Protein AF-S6GNF6-F1 (afdb_monomer_lite)

Radius of gyration: 16.16 Å; chains: 1; bounding box: 29×49×46 Å

Secondary structure (DSSP, 8-state):
-HHHHHHHHHTSHHHHHHHHHHHHSS--BTTBSEEEE-----EEEETTEEEE----EEEES-HHHHTSTTT---EEEE--TT--EETTEE--HHHHHHHHHHHHHHHHHT-------------

Sequence (123 aa):
MVNERLHRINSKPTGKKLLEAIDTKGRAQYGYKVCILRPDMNVTTINNAIFIGGGNLARRGDEGNACIPGVGTVTMVRYNQNTISTPDGSQPNFIGLAHELVHAIHNLAGMLLQPLTWKNTAR

Structure (mmCIF, N/CA/C/O backbone):
data_AF-S6GNF6-F1
#
_entry.id   AF-S6GNF6-F1
#
loop_
_atom_site.group_PDB
_atom_site.id
_atom_site.type_symbol
_atom_site.label_atom_id
_atom_site.label_alt_id
_atom_site.label_comp_id
_atom_site.label_asym_id
_atom_site.label_entity_id
_atom_site.label_seq_id
_atom_site.pdbx_PDB_ins_code
_atom_site.Cartn_x
_atom_site.Cartn_y
_atom_site.Cartn_z
_atom_site.occupancy
_atom_site.B_iso_or_equiv
_atom_site.auth_seq_id
_atom_site.auth_comp_id
_atom_site.auth_asym_id
_atom_site.auth_atom_id
_atom_site.pdbx_PDB_model_num
ATOM 1 N N . MET A 1 1 ? -4.787 -5.706 15.527 1.00 79.12 1 MET A N 1
ATOM 2 C CA . MET A 1 1 ? -3.624 -6.158 14.719 1.00 79.12 1 MET A CA 1
ATOM 3 C C . MET A 1 1 ? -3.840 -5.852 13.232 1.00 79.12 1 MET A C 1
ATOM 5 O O . MET A 1 1 ? -4.984 -5.652 12.843 1.00 79.12 1 MET A O 1
ATOM 9 N N . VAL A 1 2 ? -2.794 -5.814 12.387 1.00 86.25 2 VAL A N 1
ATOM 10 C CA . VAL A 1 2 ? -2.912 -5.492 10.937 1.00 86.25 2 VAL A CA 1
ATOM 11 C C . VAL A 1 2 ? -3.891 -6.425 10.215 1.00 86.25 2 VAL A C 1
ATOM 13 O O . VAL A 1 2 ? -4.761 -5.949 9.489 1.00 86.25 2 VAL A O 1
ATOM 16 N N . ASN A 1 3 ? -3.824 -7.731 10.484 1.00 89.06 3 ASN A N 1
ATOM 17 C CA . ASN A 1 3 ? -4.701 -8.727 9.858 1.00 89.06 3 ASN A CA 1
ATOM 18 C C . ASN A 1 3 ? -6.189 -8.477 10.142 1.00 89.06 3 ASN A C 1
ATOM 20 O O . ASN A 1 3 ? -7.016 -8.609 9.247 1.00 89.06 3 ASN A O 1
ATOM 24 N N . GLU A 1 4 ? -6.541 -8.029 11.349 1.00 90.38 4 GLU A N 1
ATOM 25 C CA . GLU A 1 4 ? -7.924 -7.655 11.683 1.00 90.38 4 GLU A CA 1
ATOM 26 C C . GLU A 1 4 ? -8.392 -6.436 10.876 1.00 90.38 4 GLU A C 1
ATOM 28 O O . GLU A 1 4 ? -9.557 -6.346 10.489 1.00 90.38 4 GLU A O 1
ATOM 33 N N . ARG A 1 5 ? -7.487 -5.488 10.596 1.00 89.50 5 ARG A N 1
ATOM 34 C CA . ARG A 1 5 ? -7.797 -4.301 9.787 1.00 89.50 5 ARG A CA 1
ATOM 35 C C . ARG A 1 5 ? -7.968 -4.668 8.320 1.00 89.50 5 ARG A C 1
ATOM 37 O O . ARG A 1 5 ? -8.938 -4.222 7.716 1.00 89.50 5 ARG A O 1
ATOM 44 N N . LEU A 1 6 ? -7.111 -5.535 7.783 1.00 92.06 6 LEU A N 1
AT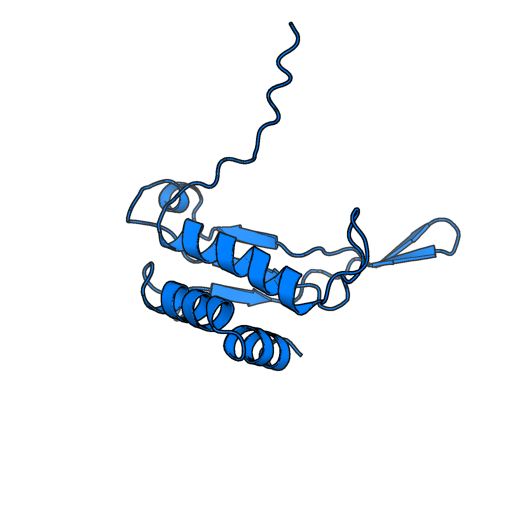OM 45 C CA . LEU A 1 6 ? -7.278 -6.098 6.440 1.00 92.06 6 LEU A CA 1
ATOM 46 C C . LEU A 1 6 ? -8.586 -6.885 6.325 1.00 92.06 6 LEU A C 1
ATOM 48 O O . LEU A 1 6 ? -9.326 -6.698 5.363 1.00 92.06 6 LEU A O 1
ATOM 52 N N . HIS A 1 7 ? -8.933 -7.685 7.336 1.00 93.56 7 HIS A N 1
ATOM 53 C CA . HIS A 1 7 ? -10.214 -8.386 7.379 1.00 93.56 7 HIS A CA 1
ATOM 54 C C . HIS A 1 7 ? -11.395 -7.404 7.382 1.00 93.56 7 HIS A C 1
ATOM 56 O O . HIS A 1 7 ? -12.358 -7.575 6.635 1.00 93.56 7 HIS A O 1
ATOM 62 N N . ARG A 1 8 ? -11.306 -6.317 8.161 1.00 92.62 8 ARG A N 1
ATOM 63 C CA . ARG A 1 8 ? -12.335 -5.269 8.180 1.00 92.62 8 ARG A CA 1
ATOM 64 C C . ARG A 1 8 ? -12.471 -4.558 6.833 1.00 92.62 8 ARG A C 1
ATOM 66 O O . ARG A 1 8 ? -13.601 -4.330 6.407 1.00 92.62 8 ARG A O 1
ATOM 73 N N . ILE A 1 9 ? -11.362 -4.245 6.164 1.00 92.38 9 ILE A N 1
ATOM 74 C CA . ILE A 1 9 ? -11.355 -3.693 4.800 1.00 92.38 9 ILE A CA 1
ATOM 75 C C . ILE A 1 9 ? -12.036 -4.680 3.842 1.00 92.38 9 ILE A C 1
ATOM 77 O O . ILE A 1 9 ? -12.976 -4.299 3.149 1.00 92.38 9 ILE A O 1
ATOM 81 N N . ASN A 1 10 ? -11.644 -5.956 3.869 1.00 95.06 10 ASN A N 1
ATOM 82 C CA . ASN A 1 10 ? -12.209 -6.995 3.007 1.00 95.06 10 ASN A CA 1
ATOM 83 C C . ASN A 1 10 ? -13.716 -7.219 3.241 1.00 95.06 10 ASN A C 1
ATOM 85 O O . ASN A 1 10 ? -14.460 -7.503 2.310 1.00 95.06 10 ASN A O 1
ATOM 89 N N . SER A 1 11 ? -14.202 -7.030 4.474 1.00 95.25 11 SER A N 1
ATOM 90 C CA . SER A 1 11 ? -15.635 -7.143 4.799 1.00 95.25 11 SER A CA 1
ATOM 91 C C . SER A 1 11 ? -16.529 -6.091 4.121 1.00 95.25 11 SER A C 1
ATOM 93 O O . SER A 1 11 ? -17.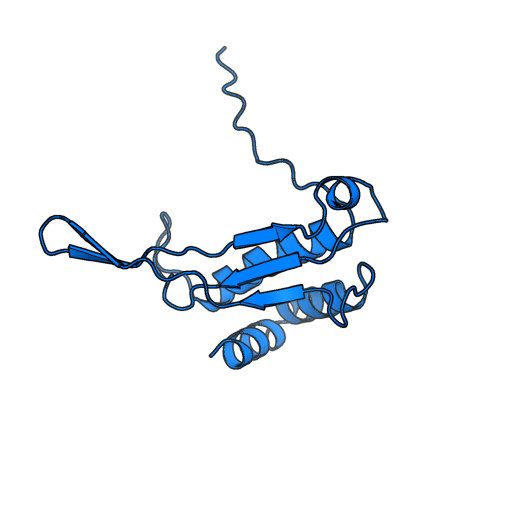754 -6.173 4.210 1.00 95.25 11 SER A O 1
ATOM 95 N N . LYS A 1 12 ? -15.948 -5.070 3.476 1.00 93.19 12 LYS A N 1
ATOM 96 C CA . LYS A 1 12 ? -16.680 -4.013 2.768 1.00 93.19 12 LYS A CA 1
ATOM 97 C C . LYS A 1 12 ? -16.510 -4.192 1.255 1.00 93.19 12 LYS A C 1
ATOM 99 O O . LYS A 1 12 ? -15.377 -4.372 0.821 1.00 93.19 12 LYS A O 1
ATOM 104 N N . PRO A 1 13 ? -17.565 -4.054 0.426 1.00 94.56 13 PRO A N 1
ATOM 105 C CA . PRO A 1 13 ? -17.464 -4.270 -1.023 1.00 94.56 13 PRO A CA 1
ATOM 106 C C . PRO A 1 13 ? -16.358 -3.452 -1.703 1.00 94.56 13 PRO A C 1
ATOM 108 O O . PRO A 1 13 ? -15.591 -3.981 -2.501 1.00 94.56 13 PRO A O 1
ATOM 111 N N . THR A 1 14 ? -16.232 -2.170 -1.349 1.00 93.00 14 THR A N 1
ATOM 112 C CA . THR A 1 14 ? -15.175 -1.294 -1.877 1.00 93.00 14 THR A CA 1
ATOM 113 C C . THR A 1 14 ? -13.785 -1.722 -1.409 1.00 93.00 14 THR A C 1
ATOM 115 O O . THR A 1 14 ? -12.844 -1.710 -2.194 1.00 93.00 14 THR A O 1
ATOM 118 N N . GLY A 1 15 ? -13.649 -2.138 -0.147 1.00 92.06 15 GLY A N 1
ATOM 119 C CA . GLY A 1 15 ? -12.377 -2.613 0.393 1.00 92.06 15 GLY A CA 1
ATOM 120 C C . GLY A 1 15 ? -11.960 -3.970 -0.176 1.00 92.06 15 GLY A C 1
ATOM 121 O O . GLY A 1 15 ? -10.783 -4.177 -0.441 1.00 92.06 15 GLY A O 1
ATOM 122 N N . LYS A 1 16 ? -12.910 -4.863 -0.467 1.00 94.62 16 LYS A N 1
ATOM 123 C CA . LYS A 1 16 ? -12.648 -6.101 -1.210 1.00 94.62 16 LYS A CA 1
ATOM 124 C C . LYS A 1 16 ? -12.087 -5.805 -2.604 1.00 94.62 16 LYS A C 1
ATOM 126 O O . LYS A 1 16 ? -11.008 -6.284 -2.931 1.00 94.62 16 LYS A O 1
ATOM 131 N N . LYS A 1 17 ? -12.752 -4.929 -3.370 1.00 94.81 17 LYS A N 1
ATOM 132 C CA . LYS A 1 17 ? -12.271 -4.485 -4.692 1.00 94.81 17 LYS A CA 1
ATOM 133 C C . LYS A 1 17 ? -10.874 -3.862 -4.628 1.00 94.81 17 LYS A C 1
ATOM 135 O O . LYS A 1 17 ? -10.075 -4.067 -5.532 1.00 94.81 17 LYS A O 1
ATOM 140 N N . LEU A 1 18 ? -10.576 -3.110 -3.565 1.00 93.50 18 LEU A N 1
ATOM 141 C CA . LEU A 1 18 ? -9.248 -2.537 -3.328 1.00 93.50 18 LEU A CA 1
ATOM 142 C C . LEU A 1 18 ? -8.178 -3.633 -3.200 1.00 93.50 18 LEU A C 1
ATOM 144 O O . LEU A 1 18 ? -7.140 -3.560 -3.850 1.00 93.50 18 LEU A O 1
ATOM 148 N N . LEU A 1 19 ? -8.430 -4.656 -2.382 1.00 94.06 19 LEU A N 1
ATOM 149 C CA . LEU A 1 19 ? -7.480 -5.752 -2.174 1.00 94.06 19 LEU A CA 1
ATOM 150 C C . LEU A 1 19 ? -7.319 -6.620 -3.434 1.00 94.06 19 LEU A C 1
ATOM 152 O O . LEU A 1 19 ? -6.198 -6.976 -3.785 1.00 94.06 19 LEU A O 1
ATOM 156 N N . GLU A 1 20 ? -8.406 -6.883 -4.162 1.00 95.00 20 GLU A N 1
ATOM 157 C CA . GLU A 1 20 ? -8.372 -7.567 -5.467 1.00 95.00 20 GLU A CA 1
ATOM 158 C C . GLU A 1 20 ? -7.600 -6.755 -6.523 1.00 95.00 20 GLU A C 1
ATOM 160 O O . GLU A 1 20 ? -6.859 -7.303 -7.343 1.00 95.00 20 GLU A O 1
ATOM 165 N N . ALA A 1 21 ? -7.714 -5.425 -6.497 1.00 92.38 21 ALA A N 1
ATOM 166 C CA . ALA A 1 21 ? -6.940 -4.558 -7.377 1.00 92.38 21 ALA A CA 1
ATOM 167 C C . ALA A 1 21 ? -5.434 -4.643 -7.081 1.00 92.38 21 ALA A C 1
ATOM 169 O O . ALA A 1 21 ? -4.635 -4.672 -8.010 1.00 92.38 21 ALA A O 1
ATOM 170 N N . ILE A 1 22 ? -5.022 -4.748 -5.816 1.00 92.44 22 ILE A N 1
ATOM 171 C CA . ILE A 1 22 ? -3.606 -4.960 -5.469 1.00 92.44 22 ILE A CA 1
ATOM 172 C C . ILE A 1 22 ? -3.099 -6.294 -6.026 1.00 92.44 22 ILE A C 1
ATOM 174 O O . ILE A 1 22 ? -1.991 -6.360 -6.559 1.00 92.44 22 ILE A O 1
ATOM 178 N N . ASP A 1 23 ? -3.914 -7.345 -5.948 1.00 91.00 23 ASP A N 1
ATOM 179 C CA . ASP A 1 23 ? -3.543 -8.665 -6.459 1.00 91.00 23 ASP A CA 1
ATOM 180 C C . ASP A 1 23 ? -3.400 -8.691 -7.989 1.00 91.00 23 ASP A C 1
ATOM 182 O O . ASP A 1 23 ? -2.511 -9.344 -8.529 1.00 91.00 23 ASP A O 1
ATOM 186 N N . THR A 1 24 ? -4.189 -7.894 -8.708 1.00 90.12 24 THR A N 1
ATOM 187 C CA . THR A 1 24 ? -4.153 -7.842 -10.182 1.00 90.12 24 THR A CA 1
ATOM 188 C C . THR A 1 24 ? -3.173 -6.813 -10.757 1.00 90.12 24 THR A C 1
ATOM 190 O O . THR A 1 24 ? -2.836 -6.887 -11.940 1.00 90.12 24 THR A O 1
ATOM 193 N N . LYS A 1 25 ? -2.684 -5.854 -9.960 1.00 87.56 25 LYS A N 1
ATOM 194 C CA . LYS A 1 25 ? -1.771 -4.785 -10.413 1.00 87.56 25 LYS A CA 1
ATOM 195 C C . LYS A 1 25 ? -0.313 -5.073 -10.078 1.00 87.56 25 LYS A C 1
ATOM 197 O O . LYS A 1 25 ? -0.009 -5.707 -9.069 1.00 87.56 25 LYS A O 1
ATOM 202 N N . GLY A 1 26 ? 0.583 -4.556 -10.919 1.00 81.56 26 GLY A N 1
ATOM 203 C CA . GLY A 1 26 ? 2.030 -4.624 -10.735 1.00 81.56 26 GLY A CA 1
ATOM 204 C C . GLY A 1 26 ? 2.597 -6.047 -10.698 1.00 81.56 26 GLY A C 1
ATOM 205 O O . GLY A 1 26 ? 1.882 -7.054 -10.691 1.00 81.56 26 GLY A O 1
ATOM 206 N N . ARG A 1 27 ? 3.925 -6.136 -10.662 1.00 84.38 27 ARG A N 1
ATOM 207 C CA . ARG A 1 27 ? 4.644 -7.398 -10.456 1.00 84.38 27 ARG A CA 1
ATOM 208 C C . ARG A 1 27 ? 5.133 -7.474 -9.016 1.00 84.38 27 ARG A C 1
ATOM 210 O O . ARG A 1 27 ? 5.501 -6.461 -8.429 1.00 84.38 27 ARG A O 1
ATOM 217 N N . ALA A 1 28 ? 5.115 -8.677 -8.449 1.00 87.06 28 ALA A N 1
ATOM 218 C CA . ALA A 1 28 ? 5.738 -8.903 -7.155 1.00 87.06 28 ALA A CA 1
ATOM 219 C C . ALA A 1 28 ? 7.262 -8.803 -7.292 1.00 87.06 28 ALA A C 1
ATOM 221 O O . ALA A 1 28 ? 7.838 -9.286 -8.268 1.00 87.06 28 ALA A O 1
ATOM 222 N N . GLN A 1 29 ? 7.905 -8.221 -6.289 1.00 85.75 29 GLN A N 1
ATOM 223 C CA . GLN A 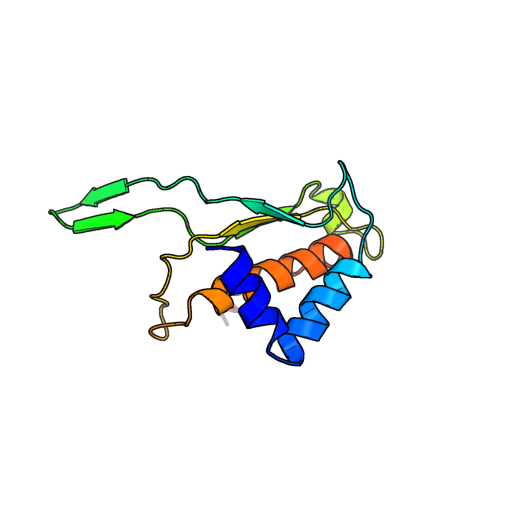1 29 ? 9.353 -8.190 -6.136 1.00 85.75 29 GLN A CA 1
ATOM 224 C C . GLN A 1 29 ? 9.668 -8.693 -4.729 1.00 85.75 29 GLN A C 1
ATOM 226 O O . GLN A 1 29 ? 8.942 -8.389 -3.786 1.00 85.75 29 GLN A O 1
ATOM 231 N N . TYR A 1 30 ? 10.705 -9.520 -4.586 1.00 87.31 30 TYR A N 1
ATOM 232 C CA . TYR A 1 30 ? 11.071 -10.125 -3.294 1.00 87.31 30 TYR A CA 1
ATOM 233 C C . TYR A 1 30 ? 9.940 -10.951 -2.639 1.00 87.31 30 TYR A C 1
ATOM 235 O O . TYR A 1 30 ? 9.884 -11.084 -1.420 1.00 87.31 30 TYR A O 1
ATOM 243 N N . GLY A 1 31 ? 9.021 -11.496 -3.445 1.00 88.88 31 GLY A N 1
ATOM 244 C CA . GLY A 1 31 ? 7.888 -12.297 -2.967 1.00 88.88 31 GLY A CA 1
ATOM 245 C C . GLY A 1 31 ? 6.665 -11.497 -2.501 1.00 88.88 31 GLY A C 1
ATOM 246 O O . GLY A 1 31 ? 5.706 -12.102 -2.034 1.00 88.88 31 GLY A O 1
ATOM 247 N N . TYR A 1 32 ? 6.650 -10.165 -2.645 1.00 89.94 32 TYR A N 1
ATOM 248 C CA . TYR A 1 32 ? 5.502 -9.329 -2.276 1.00 89.94 32 TYR A CA 1
ATOM 249 C C . TYR A 1 32 ? 5.233 -8.206 -3.288 1.00 89.94 32 TYR A C 1
ATOM 251 O O . TYR A 1 32 ? 6.096 -7.808 -4.063 1.00 89.94 32 TYR A O 1
ATOM 259 N N . LYS A 1 33 ? 4.009 -7.668 -3.270 1.00 93.31 33 LYS A N 1
ATOM 260 C CA . LYS A 1 33 ? 3.631 -6.430 -3.986 1.00 93.31 33 LYS A CA 1
ATOM 261 C C . LYS A 1 33 ? 3.547 -5.239 -3.041 1.00 93.31 33 L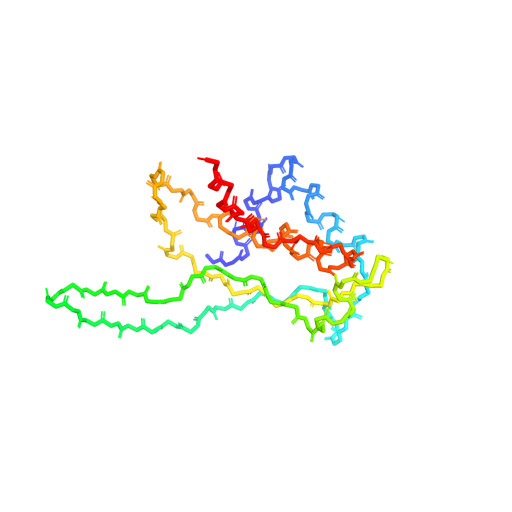YS A C 1
ATOM 263 O O . LYS A 1 33 ? 3.992 -4.137 -3.357 1.00 93.31 33 LYS A O 1
ATOM 268 N N . VAL A 1 34 ? 2.998 -5.495 -1.855 1.00 94.19 34 VAL A N 1
ATOM 269 C CA . VAL A 1 34 ? 2.866 -4.532 -0.767 1.00 94.19 34 VAL A CA 1
ATOM 270 C C . VAL A 1 34 ? 3.439 -5.152 0.499 1.00 94.19 34 VAL A C 1
ATOM 272 O O . VAL A 1 34 ? 3.028 -6.241 0.892 1.00 94.19 34 VAL A O 1
ATOM 275 N N . CYS A 1 35 ? 4.377 -4.460 1.136 1.00 93.81 35 CYS A N 1
ATOM 276 C CA . CYS A 1 35 ? 4.926 -4.838 2.433 1.00 93.81 35 CYS A CA 1
ATOM 277 C C . CYS A 1 35 ? 4.370 -3.890 3.497 1.00 93.81 35 CYS A C 1
ATOM 279 O O . CYS A 1 35 ? 4.608 -2.688 3.417 1.00 93.81 35 CYS A O 1
ATOM 281 N N . ILE A 1 36 ? 3.613 -4.405 4.471 1.00 92.94 36 ILE A N 1
ATOM 282 C CA . ILE A 1 36 ? 3.029 -3.592 5.547 1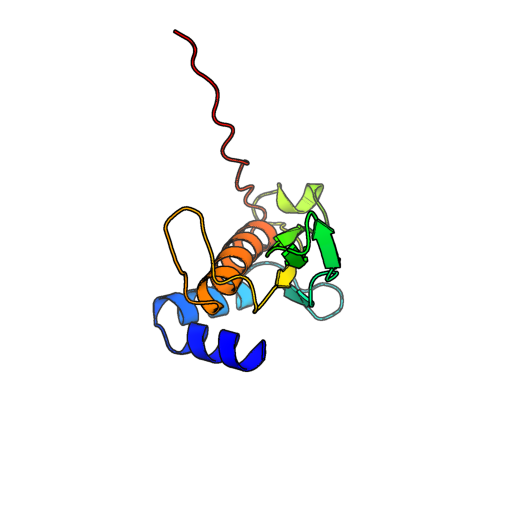.00 92.94 36 ILE A CA 1
ATOM 283 C C . ILE A 1 36 ? 3.890 -3.735 6.799 1.00 92.94 36 ILE A C 1
ATOM 285 O O . ILE A 1 36 ? 4.038 -4.828 7.342 1.00 92.94 36 ILE A O 1
ATOM 289 N N . LEU A 1 37 ? 4.420 -2.615 7.277 1.00 90.25 37 LEU A N 1
ATOM 290 C CA . LEU A 1 37 ? 5.299 -2.523 8.432 1.00 90.25 37 LEU A CA 1
ATOM 291 C C . LEU A 1 37 ? 4.707 -1.588 9.485 1.00 90.25 37 LEU A C 1
ATOM 293 O O . LEU A 1 37 ? 3.916 -0.684 9.195 1.00 90.25 37 LEU A O 1
ATOM 297 N N . ARG A 1 38 ? 5.133 -1.780 10.731 1.00 83.94 38 ARG A N 1
ATOM 298 C CA . ARG A 1 38 ? 4.882 -0.802 11.788 1.00 83.94 38 ARG A CA 1
ATOM 299 C C . ARG A 1 38 ? 5.794 0.414 11.559 1.00 83.94 38 ARG A C 1
ATOM 301 O O . ARG A 1 38 ? 6.954 0.214 11.206 1.00 83.94 38 ARG A O 1
ATOM 308 N N . PRO A 1 39 ? 5.304 1.653 11.718 1.00 81.50 39 PRO A N 1
ATOM 309 C CA . PRO A 1 39 ? 6.155 2.827 11.636 1.00 81.50 39 PRO A CA 1
ATOM 310 C C . PRO A 1 39 ? 7.126 2.860 12.811 1.00 81.50 39 PRO A C 1
ATOM 312 O O . PRO A 1 39 ? 6.848 2.304 13.877 1.00 81.50 39 PRO A O 1
ATOM 315 N N . ASP A 1 40 ? 8.239 3.559 12.608 1.00 74.62 40 ASP A N 1
ATOM 316 C CA . ASP A 1 40 ? 9.168 3.895 13.679 1.00 74.62 40 ASP A CA 1
ATOM 317 C C . ASP A 1 40 ? 8.434 4.822 14.659 1.00 74.62 40 ASP A C 1
ATOM 319 O O . ASP A 1 40 ? 8.100 5.966 14.336 1.00 74.62 40 ASP A O 1
ATOM 323 N N . MET A 1 41 ? 8.092 4.281 15.829 1.00 70.50 41 MET A N 1
ATOM 324 C CA . MET A 1 41 ? 7.308 4.974 16.848 1.00 70.50 41 MET A CA 1
ATOM 325 C C . MET A 1 41 ? 8.241 5.879 17.652 1.00 70.50 41 MET A C 1
ATOM 327 O O . MET A 1 41 ? 8.727 5.492 18.713 1.00 70.50 41 MET A O 1
ATOM 331 N N . ASN A 1 42 ? 8.519 7.075 17.141 1.00 69.00 42 ASN A N 1
ATOM 332 C CA . ASN A 1 42 ? 9.277 8.063 17.903 1.00 69.00 42 ASN A CA 1
ATOM 333 C C . ASN A 1 42 ? 8.369 8.660 18.973 1.00 69.00 42 ASN A C 1
ATOM 335 O O . ASN A 1 42 ? 7.377 9.305 18.653 1.00 69.00 42 ASN A O 1
ATOM 339 N N . VAL A 1 43 ? 8.694 8.445 20.242 1.00 65.69 43 VAL A N 1
ATOM 340 C CA . VAL A 1 43 ? 7.977 9.078 21.347 1.00 65.69 43 VAL A CA 1
ATOM 341 C C . VAL A 1 43 ? 8.695 10.375 21.689 1.00 65.69 43 VAL A C 1
ATOM 343 O O . VAL A 1 43 ? 9.863 10.360 22.067 1.00 65.69 43 VAL A O 1
ATOM 346 N N . THR A 1 44 ? 8.012 11.504 21.539 1.00 66.88 44 THR A N 1
ATOM 347 C CA . THR A 1 44 ? 8.523 12.818 21.931 1.00 66.88 44 THR A CA 1
ATOM 348 C C . THR A 1 44 ? 7.641 13.379 23.029 1.00 66.88 44 THR A C 1
ATOM 350 O O . THR A 1 44 ? 6.421 13.403 22.898 1.00 66.88 44 THR A O 1
ATOM 353 N N . THR A 1 45 ? 8.249 13.849 24.111 1.00 66.25 45 THR A N 1
ATOM 354 C CA . THR A 1 45 ? 7.524 14.509 25.198 1.00 66.25 45 THR A CA 1
ATOM 355 C C . THR A 1 45 ? 7.726 16.013 25.076 1.00 66.25 45 THR A C 1
ATOM 357 O O . THR A 1 45 ? 8.861 16.480 25.121 1.00 66.25 45 THR A O 1
ATOM 360 N N . ILE A 1 46 ? 6.642 16.774 24.923 1.00 68.88 46 ILE A N 1
ATOM 361 C CA . ILE A 1 46 ? 6.664 18.245 24.943 1.00 68.88 46 ILE A CA 1
ATOM 362 C C . ILE A 1 46 ? 5.650 18.690 25.995 1.00 68.88 46 ILE A C 1
ATOM 364 O O . ILE A 1 46 ? 4.485 18.313 25.909 1.00 68.88 46 ILE A O 1
ATOM 368 N N . ASN A 1 47 ? 6.078 19.468 26.996 1.00 74.44 47 ASN A N 1
ATOM 369 C CA . ASN A 1 47 ? 5.213 19.984 28.071 1.00 74.44 47 ASN A CA 1
ATOM 370 C C . ASN A 1 47 ? 4.336 18.901 28.742 1.00 74.44 47 ASN A C 1
ATOM 372 O O . ASN A 1 47 ? 3.127 19.069 28.872 1.00 74.44 47 ASN A O 1
ATOM 376 N N . ASN A 1 48 ? 4.930 17.765 29.128 1.00 72.00 48 ASN A N 1
ATOM 377 C CA . ASN A 1 48 ? 4.245 16.590 29.701 1.00 72.00 48 ASN A CA 1
ATOM 378 C C . ASN A 1 48 ? 3.177 15.922 28.809 1.00 72.00 48 ASN A C 1
ATOM 380 O O . ASN A 1 48 ? 2.534 14.968 29.246 1.00 72.00 48 ASN A O 1
ATOM 384 N N . ALA A 1 49 ? 3.018 16.346 27.554 1.00 54.38 49 ALA A N 1
ATOM 385 C CA . ALA A 1 49 ? 2.226 15.635 26.562 1.00 54.38 49 ALA A CA 1
ATOM 386 C C . ALA A 1 49 ? 3.115 14.656 25.781 1.00 54.38 49 ALA A C 1
ATOM 388 O O . ALA A 1 49 ? 4.182 15.020 25.282 1.00 54.38 49 ALA A O 1
ATOM 389 N N . ILE A 1 50 ? 2.667 13.401 25.687 1.00 58.69 50 ILE A N 1
ATOM 390 C CA . ILE A 1 50 ? 3.334 12.346 24.920 1.00 58.69 50 ILE A CA 1
ATOM 391 C C . ILE A 1 50 ? 2.843 12.420 23.474 1.00 58.69 50 ILE A C 1
ATOM 393 O O . ILE A 1 50 ? 1.693 12.099 23.178 1.00 58.69 50 ILE A O 1
ATOM 397 N N . PHE A 1 51 ? 3.734 12.795 22.565 1.00 53.53 51 PHE A N 1
ATOM 398 C CA . PHE A 1 51 ? 3.515 12.726 21.130 1.00 53.53 51 PHE A CA 1
ATOM 399 C C . PHE A 1 51 ? 4.120 11.433 20.610 1.00 53.53 51 PHE A C 1
ATOM 401 O O . PHE A 1 51 ? 5.333 11.235 20.620 1.00 53.53 51 PHE A O 1
ATOM 408 N N . ILE A 1 52 ? 3.258 10.534 20.154 1.00 59.94 52 ILE A N 1
ATOM 409 C CA . ILE A 1 52 ? 3.687 9.320 19.475 1.00 59.94 52 ILE A CA 1
ATOM 410 C C . ILE A 1 52 ? 3.769 9.647 17.983 1.00 59.94 52 ILE A C 1
ATOM 412 O O . ILE A 1 52 ? 2.756 9.707 17.289 1.00 59.94 52 ILE A O 1
ATOM 416 N N . GLY A 1 53 ? 4.984 9.906 17.512 1.00 57.09 53 GLY A N 1
ATOM 417 C CA . GLY A 1 53 ? 5.317 10.064 16.106 1.00 57.09 53 GLY A CA 1
ATOM 418 C C . GLY A 1 53 ? 5.165 8.758 15.322 1.00 57.09 53 GLY A C 1
ATOM 419 O O . GLY A 1 53 ? 5.128 7.663 15.882 1.00 57.09 53 GLY A O 1
ATOM 420 N N . GLY A 1 54 ? 5.076 8.898 14.000 1.00 63.59 54 GLY A N 1
ATOM 421 C CA . GLY A 1 54 ? 4.854 7.795 13.064 1.00 63.59 54 GLY A CA 1
ATOM 422 C C . GLY A 1 54 ? 3.432 7.825 12.514 1.00 63.59 54 GLY A C 1
ATOM 423 O O . GLY A 1 54 ? 2.499 7.357 13.156 1.00 63.59 54 GLY A O 1
ATOM 424 N N . GLY A 1 55 ? 3.260 8.410 11.330 1.00 77.31 55 GLY A N 1
ATOM 425 C CA . GLY A 1 55 ? 1.988 8.405 10.609 1.00 77.31 55 GLY A CA 1
ATOM 426 C C . GLY A 1 55 ? 1.791 7.139 9.776 1.00 77.31 55 GLY A C 1
ATOM 427 O O . GLY A 1 55 ? 2.595 6.203 9.816 1.00 77.31 55 GLY A O 1
ATOM 428 N N . ASN A 1 56 ? 0.721 7.148 8.987 1.00 85.12 56 ASN A N 1
ATOM 429 C CA . ASN A 1 56 ? 0.565 6.212 7.882 1.00 85.12 56 ASN A CA 1
ATOM 430 C C . ASN A 1 56 ? 1.333 6.751 6.667 1.00 85.12 56 ASN A C 1
ATOM 432 O O . ASN A 1 56 ? 1.377 7.965 6.465 1.00 85.12 56 ASN A O 1
ATOM 436 N N . LEU A 1 57 ? 2.007 5.873 5.924 1.00 88.50 57 LEU A N 1
ATOM 437 C CA . LEU A 1 57 ? 2.789 6.262 4.752 1.00 88.50 57 LEU A CA 1
ATOM 438 C C . LEU A 1 57 ? 2.970 5.097 3.782 1.00 88.50 57 LEU A C 1
ATOM 440 O O . LEU A 1 57 ? 3.510 4.060 4.161 1.00 88.50 57 LEU A O 1
ATOM 444 N N . ALA A 1 58 ? 2.652 5.306 2.513 1.00 90.38 58 ALA A N 1
ATOM 445 C CA . ALA A 1 58 ? 3.028 4.443 1.404 1.00 90.38 58 ALA A CA 1
ATOM 446 C C . ALA A 1 58 ? 4.283 4.979 0.697 1.00 90.38 58 ALA A C 1
ATOM 448 O O . ALA A 1 58 ? 4.283 6.071 0.133 1.00 90.38 58 ALA A O 1
ATOM 449 N N . ARG A 1 59 ? 5.358 4.188 0.688 1.00 89.88 59 ARG A N 1
ATOM 450 C CA . ARG A 1 59 ? 6.622 4.492 0.015 1.00 89.88 59 ARG A CA 1
ATOM 451 C C . ARG A 1 59 ? 6.858 3.541 -1.151 1.00 89.88 59 ARG A C 1
ATOM 453 O O . ARG A 1 59 ? 6.677 2.331 -1.030 1.00 89.88 59 ARG A O 1
ATOM 460 N N . ARG A 1 60 ? 7.307 4.100 -2.266 1.00 91.62 60 ARG A N 1
ATOM 461 C CA . ARG A 1 60 ? 7.677 3.377 -3.484 1.00 91.62 60 ARG A CA 1
ATOM 462 C C . ARG A 1 60 ? 8.991 2.621 -3.287 1.00 91.62 60 ARG A C 1
ATOM 464 O O . ARG A 1 60 ? 9.886 3.114 -2.602 1.00 91.62 60 ARG A O 1
ATOM 471 N N . GLY A 1 61 ? 9.106 1.437 -3.885 1.00 89.19 61 GLY A N 1
ATOM 472 C CA . GLY A 1 61 ? 10.371 0.700 -3.961 1.00 89.19 61 GLY A CA 1
ATOM 473 C C . GLY A 1 61 ? 11.350 1.337 -4.948 1.00 89.19 61 GLY A C 1
ATOM 474 O O . GLY A 1 61 ? 12.546 1.384 -4.683 1.00 89.19 61 GLY A O 1
ATOM 475 N N . ASP A 1 62 ? 10.821 1.875 -6.048 1.00 89.38 62 ASP A N 1
ATOM 476 C CA . ASP A 1 62 ? 11.561 2.588 -7.089 1.00 89.38 62 ASP A CA 1
ATOM 477 C C . ASP A 1 62 ? 10.737 3.791 -7.570 1.00 89.38 62 ASP A C 1
ATOM 479 O O . ASP A 1 62 ? 9.632 3.627 -8.094 1.00 89.38 62 ASP A O 1
ATOM 483 N N . GLU A 1 63 ? 11.257 5.003 -7.365 1.00 86.44 63 GLU A N 1
ATOM 484 C CA . GLU A 1 63 ? 10.568 6.240 -7.746 1.00 86.44 63 GLU A CA 1
ATOM 485 C C . GLU A 1 63 ? 10.418 6.382 -9.262 1.00 86.44 63 GLU A C 1
ATOM 487 O O . GLU A 1 63 ? 9.373 6.834 -9.718 1.00 86.44 63 GLU A O 1
ATOM 492 N N . GLY A 1 64 ? 11.410 5.962 -10.053 1.00 85.88 64 GLY A N 1
ATOM 493 C CA . GLY A 1 64 ? 11.356 6.063 -11.510 1.00 85.88 64 GLY A CA 1
ATOM 494 C C . GLY A 1 64 ? 10.243 5.189 -12.078 1.00 85.88 64 GLY A C 1
ATOM 495 O O . GLY A 1 64 ? 9.371 5.674 -12.797 1.00 85.88 64 GLY A O 1
ATOM 496 N N . ASN A 1 65 ? 10.205 3.921 -11.674 1.00 86.62 65 ASN A N 1
ATOM 497 C CA . ASN A 1 65 ? 9.216 2.963 -12.167 1.00 86.62 65 ASN A CA 1
ATOM 498 C C . ASN A 1 65 ? 7.790 3.270 -11.688 1.00 86.62 65 ASN A C 1
ATOM 500 O O . ASN A 1 65 ? 6.829 3.039 -12.424 1.00 86.62 65 ASN A O 1
ATOM 504 N N . ALA A 1 66 ? 7.633 3.847 -10.491 1.00 85.69 66 ALA A N 1
ATOM 505 C CA . ALA A 1 66 ? 6.335 4.290 -9.974 1.00 85.69 66 ALA A CA 1
ATOM 506 C C . ALA A 1 66 ? 5.660 5.368 -10.842 1.00 85.69 66 ALA A C 1
ATOM 508 O O . ALA A 1 66 ? 4.450 5.568 -10.735 1.00 85.69 66 ALA A O 1
ATOM 509 N N . CYS A 1 67 ? 6.432 6.072 -11.673 1.00 84.06 67 CYS A N 1
ATOM 510 C CA . CYS A 1 67 ? 5.946 7.133 -12.552 1.00 84.06 67 CYS A CA 1
ATOM 511 C C . CYS A 1 67 ? 5.630 6.651 -13.972 1.00 84.06 67 CYS A C 1
ATOM 513 O O . CYS A 1 67 ? 5.082 7.429 -14.751 1.00 84.06 67 CYS A O 1
ATOM 515 N N . ILE A 1 68 ? 6.031 5.428 -14.337 1.00 87.00 68 ILE A N 1
ATOM 516 C CA . ILE A 1 68 ? 5.929 4.926 -15.710 1.00 87.00 68 ILE A CA 1
ATOM 517 C C . ILE A 1 68 ? 4.652 4.086 -15.832 1.00 87.00 68 ILE A C 1
ATOM 519 O O . ILE A 1 68 ? 4.601 2.987 -15.266 1.00 87.00 68 ILE A O 1
ATOM 523 N N . PRO A 1 69 ? 3.635 4.547 -16.588 1.00 89.00 69 PRO A N 1
ATOM 524 C CA . PRO A 1 69 ? 2.362 3.846 -16.702 1.00 89.00 69 PRO A CA 1
ATOM 525 C C . PRO A 1 69 ? 2.536 2.391 -17.143 1.00 89.00 69 PRO A C 1
ATOM 527 O O . PRO A 1 69 ? 3.189 2.103 -18.143 1.00 89.00 69 PRO A O 1
ATOM 530 N N . GLY A 1 70 ? 1.939 1.467 -16.392 1.00 85.56 70 GLY A N 1
ATOM 531 C CA . GLY A 1 70 ? 1.981 0.031 -16.677 1.00 85.56 70 GLY A CA 1
ATOM 532 C C . GLY A 1 70 ? 3.246 -0.696 -16.206 1.00 85.56 70 GLY A C 1
ATOM 533 O O . GLY A 1 70 ? 3.240 -1.926 -16.204 1.00 85.56 70 GLY A O 1
ATOM 534 N N . VAL A 1 71 ? 4.291 0.018 -15.769 1.00 89.50 71 VAL A N 1
ATOM 535 C CA . VAL A 1 71 ? 5.489 -0.589 -15.161 1.00 89.50 71 VAL A CA 1
ATOM 536 C C . VAL A 1 71 ? 5.280 -0.741 -13.657 1.00 89.50 71 VAL A C 1
ATOM 538 O O . VAL A 1 71 ? 5.184 -1.862 -13.156 1.00 89.50 71 VAL A O 1
ATOM 541 N N . GLY A 1 72 ? 5.149 0.388 -12.956 1.00 90.69 72 GLY A N 1
ATOM 542 C CA . GLY A 1 72 ? 4.922 0.434 -11.517 1.00 90.69 72 GLY A CA 1
ATOM 543 C C . GLY A 1 72 ? 6.051 -0.143 -10.662 1.00 90.69 72 GLY A C 1
ATOM 544 O O . GLY A 1 72 ? 7.105 -0.550 -11.141 1.00 90.69 72 GLY A O 1
ATOM 545 N N . THR A 1 73 ? 5.841 -0.154 -9.349 1.00 93.06 73 THR A N 1
ATOM 546 C CA . THR A 1 73 ? 6.815 -0.646 -8.369 1.00 93.06 73 THR A CA 1
ATOM 547 C C . THR A 1 73 ? 6.128 -1.220 -7.132 1.00 93.06 73 THR A C 1
ATOM 549 O O . THR A 1 73 ? 4.991 -0.860 -6.807 1.00 93.06 73 THR A O 1
ATOM 552 N N . VAL A 1 74 ? 6.830 -2.094 -6.410 1.00 94.19 74 VAL A N 1
ATOM 553 C CA . VAL A 1 74 ? 6.383 -2.566 -5.094 1.00 94.19 74 VAL A CA 1
ATOM 554 C C . VAL A 1 74 ? 6.275 -1.411 -4.104 1.00 94.19 74 VAL A C 1
ATOM 556 O O . VAL A 1 74 ? 6.989 -0.414 -4.199 1.00 94.19 74 VAL A O 1
ATOM 559 N N . THR A 1 75 ? 5.375 -1.533 -3.130 1.00 93.75 75 THR A N 1
ATOM 560 C CA . THR A 1 75 ? 5.127 -0.476 -2.140 1.00 93.75 75 THR A CA 1
ATOM 561 C C . THR A 1 75 ? 5.363 -0.973 -0.723 1.00 93.75 75 THR A C 1
ATOM 563 O O . THR A 1 75 ? 4.873 -2.024 -0.323 1.00 93.75 75 THR A O 1
ATOM 566 N N . MET A 1 76 ? 6.077 -0.186 0.072 1.00 93.44 76 MET A N 1
ATOM 567 C CA . MET A 1 76 ? 6.153 -0.347 1.518 1.00 93.44 76 MET A CA 1
ATOM 568 C C . MET A 1 76 ? 5.110 0.560 2.172 1.00 93.44 76 MET A C 1
ATOM 570 O O . MET A 1 76 ? 5.155 1.771 1.997 1.00 93.44 76 MET A O 1
ATOM 574 N N . VAL A 1 77 ? 4.203 -0.001 2.961 1.00 92.06 77 VAL A N 1
ATOM 575 C CA . VAL A 1 77 ? 3.226 0.742 3.759 1.00 92.06 77 VAL A CA 1
ATOM 576 C C . VAL A 1 77 ? 3.660 0.720 5.218 1.00 92.06 77 VAL A C 1
ATOM 578 O O . VAL A 1 77 ? 3.743 -0.339 5.830 1.00 92.06 77 VAL A O 1
ATOM 581 N N . ARG A 1 78 ? 3.904 1.888 5.803 1.00 90.75 78 ARG A N 1
ATOM 582 C CA . ARG A 1 78 ? 4.029 2.073 7.248 1.00 90.75 78 ARG A CA 1
ATOM 583 C C . ARG A 1 78 ? 2.651 2.411 7.801 1.00 90.75 78 ARG A C 1
ATOM 585 O O . ARG A 1 78 ? 2.033 3.360 7.332 1.00 90.75 78 ARG A O 1
ATOM 592 N N . TYR A 1 79 ? 2.159 1.636 8.764 1.00 89.50 79 TYR A N 1
ATOM 593 C CA . TYR A 1 79 ? 0.809 1.799 9.311 1.00 89.50 79 TYR A CA 1
ATOM 594 C C . TYR A 1 79 ? 0.798 1.942 10.838 1.00 89.50 79 TYR A C 1
ATOM 596 O O . TYR A 1 79 ? 1.117 0.997 11.569 1.00 89.50 79 TYR A O 1
ATOM 604 N N . ASN A 1 80 ? 0.388 3.113 11.329 1.00 86.00 80 ASN A N 1
ATOM 605 C CA . ASN A 1 80 ? 0.150 3.364 12.743 1.00 86.00 80 ASN A CA 1
ATOM 606 C C . ASN A 1 80 ? -1.325 3.129 13.092 1.00 86.00 80 ASN A C 1
ATOM 608 O O . ASN A 1 80 ? -2.204 3.957 12.858 1.00 86.00 80 ASN A O 1
ATOM 612 N N . GLN A 1 81 ? -1.589 2.004 13.749 1.00 81.50 81 GLN A N 1
ATOM 613 C CA . GLN A 1 81 ? -2.930 1.641 14.213 1.00 81.50 81 GLN A CA 1
ATOM 614 C C . GLN A 1 81 ? -3.510 2.568 15.300 1.00 81.50 81 GLN A C 1
ATOM 616 O O . GLN A 1 81 ? -4.714 2.497 15.559 1.00 81.50 81 GLN A O 1
ATOM 621 N N . ASN A 1 82 ? -2.671 3.390 15.941 1.00 78.25 82 ASN A N 1
ATOM 622 C CA . ASN A 1 82 ? -3.069 4.325 16.995 1.00 78.25 82 ASN A CA 1
ATOM 623 C C . ASN A 1 82 ? -3.465 5.701 16.435 1.00 78.25 82 ASN A C 1
ATOM 625 O O . ASN A 1 82 ? -3.989 6.531 17.175 1.00 78.25 82 ASN A O 1
ATOM 629 N N . THR A 1 83 ? -3.240 5.958 15.142 1.00 73.06 83 THR A N 1
ATOM 630 C CA . THR A 1 83 ? -3.661 7.202 14.492 1.00 73.06 83 THR A CA 1
ATOM 631 C C . THR A 1 83 ? -5.165 7.155 14.236 1.00 73.06 83 THR A C 1
ATOM 633 O O . THR A 1 83 ? -5.629 6.645 13.219 1.00 73.06 83 THR A O 1
ATOM 636 N N . ILE A 1 84 ? -5.926 7.651 15.209 1.00 70.00 84 ILE A N 1
ATOM 637 C CA . ILE A 1 84 ? -7.395 7.758 15.170 1.00 70.00 84 ILE A CA 1
ATOM 638 C C . ILE A 1 84 ? -7.884 9.203 15.084 1.00 70.00 84 ILE A C 1
ATOM 640 O O . ILE A 1 84 ? -9.077 9.425 14.899 1.00 70.00 84 ILE A O 1
ATOM 644 N N . SER A 1 85 ? -6.982 10.172 15.252 1.00 66.50 85 SER A N 1
ATOM 645 C CA . SER A 1 85 ? -7.284 11.599 15.194 1.00 66.50 85 SER A CA 1
ATOM 646 C C . SER A 1 85 ? -6.826 12.158 13.854 1.00 66.50 85 SER A C 1
ATOM 648 O O . SER A 1 85 ? -5.668 11.984 13.472 1.00 66.50 85 SER A O 1
ATOM 650 N N . THR A 1 86 ? -7.744 12.800 13.142 1.00 66.06 86 THR A N 1
ATOM 651 C CA . THR A 1 86 ? -7.499 13.520 11.888 1.00 66.06 86 THR A CA 1
ATOM 652 C C . THR A 1 86 ? -8.010 14.958 12.035 1.00 66.06 86 THR A C 1
ATOM 654 O O . THR A 1 86 ? -8.828 15.202 12.926 1.00 66.06 86 THR A O 1
ATOM 657 N N . PRO A 1 87 ? -7.562 15.918 11.203 1.00 66.06 87 PRO A N 1
ATOM 658 C CA . PRO A 1 87 ? -8.035 17.306 11.272 1.00 66.06 87 PRO A CA 1
ATOM 659 C C . PRO A 1 87 ? -9.566 17.445 11.211 1.00 66.06 87 PRO A C 1
ATOM 661 O O . PRO A 1 87 ? -10.121 18.335 11.847 1.00 66.06 87 PRO A O 1
ATOM 664 N N . ASP A 1 88 ? -10.237 16.520 10.519 1.00 68.50 88 ASP A N 1
ATOM 665 C CA . ASP A 1 88 ? -11.691 16.515 10.311 1.00 68.50 88 ASP A CA 1
ATOM 666 C C . ASP A 1 88 ? -12.463 15.691 11.364 1.00 68.50 88 ASP A C 1
ATOM 668 O O . ASP A 1 88 ? -13.676 15.505 11.253 1.00 68.50 88 ASP A O 1
ATOM 672 N N . GLY A 1 89 ? -11.777 15.165 12.387 1.00 70.94 89 GLY A N 1
ATOM 673 C CA . GLY A 1 89 ? -12.374 14.393 13.479 1.00 70.94 89 GLY A CA 1
ATOM 674 C C . GLY A 1 89 ? -11.752 13.012 13.686 1.00 70.94 89 GLY A C 1
ATOM 675 O O . GLY A 1 89 ? -10.658 12.704 13.202 1.00 70.94 89 GLY A O 1
ATOM 676 N N . SER A 1 90 ? -12.439 12.157 14.452 1.00 75.62 90 SER A N 1
ATOM 677 C CA . SER A 1 90 ? -11.960 10.795 14.691 1.00 75.62 90 SER A CA 1
ATOM 678 C C . SER A 1 90 ? -12.285 9.884 13.513 1.00 75.62 90 SER A C 1
ATOM 680 O O . SER A 1 90 ? -13.437 9.769 13.095 1.00 75.62 90 SER A O 1
ATOM 682 N N . GLN A 1 91 ? -11.267 9.200 13.001 1.00 74.31 91 GLN A N 1
ATOM 683 C CA . GLN A 1 91 ? -11.411 8.256 11.907 1.00 74.31 91 GLN A CA 1
ATOM 684 C C . GLN A 1 91 ? -11.188 6.821 12.405 1.00 74.31 91 GLN A C 1
ATOM 686 O O . GLN A 1 91 ? -10.239 6.562 13.154 1.00 74.31 91 GLN A O 1
ATOM 691 N N . PRO A 1 92 ? -12.006 5.844 11.965 1.00 80.56 92 PRO A N 1
ATOM 692 C CA . PRO A 1 92 ? -11.722 4.442 12.222 1.00 80.56 92 PRO A CA 1
ATOM 693 C C . PRO A 1 92 ? -10.343 4.072 11.674 1.00 80.56 92 PRO A C 1
ATOM 695 O O . PRO A 1 92 ? -10.055 4.265 10.494 1.00 80.56 92 PRO A O 1
ATOM 698 N N . ASN A 1 93 ? -9.501 3.479 12.514 1.00 80.25 93 ASN A N 1
ATOM 699 C CA . ASN A 1 93 ? -8.096 3.226 12.187 1.00 80.25 93 ASN A CA 1
ATOM 700 C C . ASN A 1 93 ? -7.848 2.404 10.908 1.00 80.25 93 ASN A C 1
ATOM 702 O O . ASN A 1 93 ? -6.784 2.530 10.307 1.00 80.25 93 ASN A O 1
ATOM 706 N N . PHE A 1 94 ? -8.788 1.560 10.469 1.00 86.50 94 PHE A N 1
ATOM 707 C CA . PHE A 1 94 ? -8.639 0.788 9.231 1.00 86.50 94 PHE A CA 1
ATOM 708 C C . PHE A 1 94 ? -8.705 1.667 7.974 1.00 86.50 94 PHE A C 1
ATOM 710 O O . PHE A 1 94 ? -8.208 1.253 6.930 1.00 86.50 94 PHE A O 1
ATOM 717 N N . ILE A 1 95 ? -9.292 2.867 8.059 1.00 87.06 95 ILE A N 1
ATOM 718 C CA . ILE A 1 95 ? -9.360 3.795 6.927 1.00 87.06 95 ILE A CA 1
ATOM 719 C C . ILE A 1 95 ? -7.974 4.349 6.606 1.00 87.06 95 ILE A C 1
ATOM 721 O O . ILE A 1 95 ? -7.620 4.414 5.434 1.00 87.06 95 ILE A O 1
ATOM 725 N N . GLY A 1 96 ? -7.157 4.646 7.623 1.00 87.75 96 GLY A N 1
ATOM 726 C CA . GLY A 1 96 ? -5.764 5.044 7.417 1.00 87.75 96 GLY A CA 1
ATOM 727 C C . GLY A 1 96 ? -4.969 3.985 6.647 1.00 87.75 96 GLY A C 1
ATOM 728 O O . GLY A 1 96 ? -4.261 4.311 5.705 1.00 87.75 96 GLY A O 1
ATOM 729 N N . LEU A 1 97 ? -5.166 2.699 6.962 1.00 91.19 97 LEU A N 1
ATOM 730 C CA . LEU A 1 97 ? -4.560 1.613 6.186 1.00 91.19 97 LEU A CA 1
ATOM 731 C C . LEU A 1 97 ? -5.111 1.559 4.754 1.00 91.19 97 LEU A C 1
ATOM 733 O O . LEU A 1 97 ? -4.344 1.420 3.808 1.00 91.19 97 LEU A O 1
ATOM 737 N N . ALA A 1 98 ? -6.430 1.674 4.582 1.00 92.00 98 ALA A N 1
ATOM 738 C CA . ALA A 1 98 ? -7.050 1.663 3.260 1.00 92.00 98 ALA A CA 1
ATOM 739 C C . ALA A 1 98 ? -6.550 2.817 2.371 1.00 92.00 98 ALA A C 1
ATOM 741 O O . ALA A 1 98 ? -6.334 2.607 1.181 1.00 92.00 98 ALA A O 1
ATOM 742 N N . HIS A 1 99 ? -6.319 4.001 2.946 1.00 91.31 99 HIS A N 1
ATOM 743 C CA . HIS A 1 99 ? -5.742 5.153 2.253 1.00 91.31 99 HIS A CA 1
ATOM 744 C C . HIS A 1 99 ? -4.353 4.833 1.685 1.00 91.31 99 HIS A C 1
ATOM 746 O O . HIS A 1 99 ? -4.116 5.017 0.494 1.00 91.31 99 HIS A O 1
ATOM 752 N N . GLU A 1 100 ? -3.461 4.257 2.494 1.00 93.00 100 GLU A N 1
ATOM 753 C CA . GLU A 1 100 ? -2.128 3.870 2.012 1.00 93.00 100 GLU A CA 1
ATOM 754 C C . GLU A 1 100 ? -2.169 2.741 0.974 1.00 93.00 100 GLU A C 1
ATOM 756 O O . GLU A 1 100 ? -1.348 2.695 0.059 1.00 93.00 100 GLU A O 1
ATOM 761 N N . LEU A 1 101 ? -3.145 1.835 1.067 1.00 94.38 101 LEU A N 1
ATOM 762 C CA . LEU A 1 101 ? -3.350 0.788 0.064 1.00 94.38 101 LEU A CA 1
ATOM 763 C C . LEU A 1 101 ? -3.823 1.355 -1.287 1.00 94.38 101 LEU A C 1
ATOM 765 O O . LEU A 1 101 ? -3.464 0.810 -2.329 1.00 94.38 101 LEU A O 1
ATOM 769 N N . VAL A 1 102 ? -4.562 2.470 -1.298 1.00 94.50 102 VAL A N 1
ATOM 770 C CA . VAL A 1 102 ? -4.880 3.200 -2.539 1.00 94.50 102 VAL A CA 1
ATOM 771 C C . VAL A 1 102 ? -3.606 3.756 -3.174 1.00 94.50 102 VAL A C 1
ATOM 773 O O . VAL A 1 102 ? -3.397 3.584 -4.375 1.00 94.50 102 VAL A O 1
ATOM 776 N N . HIS A 1 103 ? -2.714 4.362 -2.385 1.00 92.06 103 HIS A N 1
ATOM 777 C CA . HIS A 1 103 ? -1.399 4.794 -2.882 1.00 92.06 103 HIS A CA 1
ATOM 778 C C . HIS A 1 103 ? -0.587 3.621 -3.431 1.00 92.06 103 HIS A C 1
ATOM 780 O O . HIS A 1 103 ? 0.028 3.738 -4.490 1.00 92.06 103 HIS A O 1
ATOM 786 N N . ALA A 1 104 ? -0.637 2.465 -2.765 1.00 93.94 104 ALA A N 1
ATOM 787 C CA . ALA A 1 104 ? 0.037 1.259 -3.229 1.00 93.94 104 ALA A CA 1
ATOM 788 C C . ALA A 1 104 ? -0.460 0.796 -4.607 1.00 93.94 104 ALA A C 1
ATOM 790 O O . ALA A 1 104 ? 0.360 0.437 -5.448 1.00 93.94 104 ALA A O 1
ATOM 791 N N . ILE A 1 105 ? -1.767 0.852 -4.885 1.00 94.31 105 ILE A N 1
ATOM 792 C CA . ILE A 1 105 ? -2.309 0.522 -6.216 1.00 94.31 105 ILE A CA 1
ATOM 793 C C . ILE A 1 105 ? -1.738 1.446 -7.287 1.00 94.31 105 ILE A C 1
ATOM 795 O O . ILE A 1 105 ? -1.347 0.977 -8.354 1.00 94.31 105 ILE A O 1
ATOM 799 N N . HIS A 1 106 ? -1.677 2.746 -7.012 1.00 91.62 106 HIS A N 1
ATOM 800 C CA . HIS A 1 106 ? -1.139 3.717 -7.959 1.00 91.62 106 HIS A CA 1
ATOM 801 C C . HIS A 1 106 ? 0.343 3.468 -8.241 1.00 91.62 106 HIS A C 1
ATOM 803 O O . HIS A 1 106 ? 0.739 3.391 -9.403 1.00 91.62 106 HIS A O 1
ATOM 809 N N . ASN A 1 107 ? 1.136 3.221 -7.198 1.00 92.94 107 ASN A N 1
ATOM 810 C CA . ASN A 1 107 ? 2.539 2.848 -7.345 1.00 92.94 107 ASN A CA 1
ATOM 811 C C . ASN A 1 107 ? 2.700 1.546 -8.149 1.00 92.94 107 ASN A C 1
ATOM 813 O O . ASN A 1 107 ? 3.530 1.492 -9.050 1.00 92.94 107 ASN A O 1
ATOM 817 N N . LEU A 1 108 ? 1.881 0.520 -7.885 1.00 93.62 108 LEU A N 1
ATOM 818 C CA . LEU A 1 108 ? 1.893 -0.756 -8.617 1.00 93.62 108 LEU A CA 1
ATOM 819 C C . LEU A 1 108 ? 1.458 -0.612 -10.079 1.00 93.62 108 LEU A C 1
ATOM 821 O O . LEU A 1 108 ? 1.875 -1.398 -10.925 1.00 93.62 108 LEU A O 1
ATOM 825 N N . ALA A 1 109 ? 0.607 0.366 -10.382 1.00 91.38 109 ALA A N 1
ATOM 826 C CA . ALA A 1 109 ? 0.160 0.667 -11.736 1.00 91.38 109 ALA A CA 1
ATOM 827 C C . ALA A 1 109 ? 1.112 1.611 -12.491 1.00 91.38 109 ALA A C 1
ATOM 829 O O . ALA A 1 109 ? 0.926 1.814 -13.692 1.00 91.38 109 ALA A O 1
ATOM 830 N N . GLY A 1 110 ? 2.094 2.204 -11.804 1.00 89.81 110 GLY A N 1
ATOM 831 C CA . GLY A 1 110 ? 2.948 3.240 -12.379 1.00 89.81 110 GLY A CA 1
ATOM 832 C C . GLY A 1 110 ? 2.196 4.543 -12.661 1.00 89.81 110 GLY A C 1
ATOM 833 O O . GLY A 1 110 ? 2.496 5.253 -13.617 1.00 89.81 110 GLY A O 1
ATOM 834 N N . MET A 1 111 ? 1.148 4.818 -11.882 1.00 85.75 111 MET A N 1
ATOM 835 C CA . MET A 1 111 ? 0.331 6.019 -11.997 1.00 85.75 111 MET A CA 1
ATOM 836 C C . MET A 1 111 ? 0.771 6.992 -10.916 1.00 85.75 111 MET A C 1
ATOM 838 O O . MET A 1 111 ? 0.505 6.781 -9.734 1.00 85.75 111 MET A O 1
ATOM 842 N N . LEU A 1 112 ? 1.446 8.070 -11.305 1.00 67.44 112 LEU A N 1
ATOM 843 C CA . LEU A 1 112 ? 1.802 9.099 -10.345 1.00 67.44 112 LEU A CA 1
ATOM 844 C C . LEU A 1 112 ? 0.520 9.782 -9.850 1.00 67.44 112 LEU A C 1
ATOM 846 O O . LEU A 1 112 ? -0.083 10.579 -10.569 1.00 67.44 112 LEU A O 1
ATOM 850 N N . LEU A 1 113 ? 0.134 9.532 -8.598 1.00 61.16 113 LEU A N 1
ATOM 851 C CA . LEU A 1 113 ? -0.581 10.561 -7.857 1.00 61.16 113 LEU A CA 1
ATOM 852 C C . LEU A 1 113 ? 0.414 11.710 -7.717 1.00 61.16 113 LEU A C 1
ATOM 854 O O . LEU A 1 11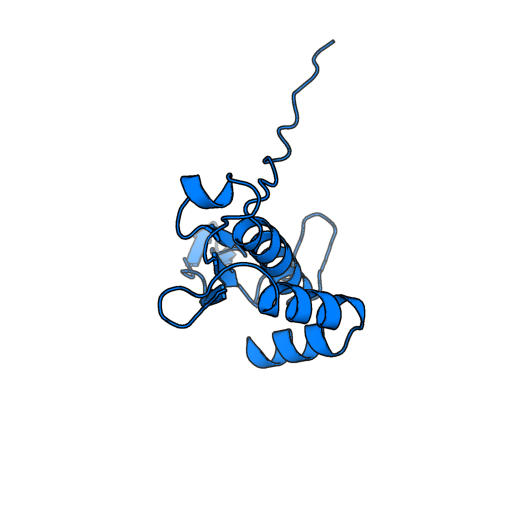3 ? 1.379 11.606 -6.955 1.00 61.16 113 LEU A O 1
ATOM 858 N N . GLN A 1 114 ? 0.245 12.770 -8.511 1.00 50.38 114 GLN A N 1
ATOM 859 C CA . GLN A 1 114 ? 0.933 14.016 -8.203 1.00 50.38 114 GLN A CA 1
ATOM 860 C C . GLN A 1 114 ? 0.604 14.345 -6.742 1.00 50.38 114 GLN A C 1
ATOM 862 O O . GLN A 1 114 ? -0.556 14.176 -6.343 1.00 50.38 114 GLN A O 1
ATOM 867 N N . PRO A 1 115 ? 1.572 14.810 -5.929 1.00 45.34 115 PRO A N 1
ATOM 868 C CA . PRO A 1 115 ? 1.184 15.543 -4.741 1.00 45.34 115 PRO A CA 1
ATOM 869 C C . PRO A 1 115 ? 0.191 16.592 -5.236 1.00 45.34 115 PRO A C 1
ATOM 871 O O . PRO A 1 115 ? 0.456 17.228 -6.259 1.00 45.34 115 PRO A O 1
ATOM 874 N N . LEU A 1 116 ? -0.959 16.737 -4.580 1.00 39.72 116 LEU A N 1
ATOM 875 C CA . LEU A 1 116 ? -1.775 17.928 -4.765 1.00 39.72 116 LEU A CA 1
ATOM 876 C C . LEU A 1 116 ? -0.856 19.097 -4.405 1.00 39.72 116 LEU A C 1
ATOM 878 O O . LEU A 1 116 ? -0.712 19.465 -3.248 1.00 39.72 116 LEU A O 1
ATOM 882 N N . THR A 1 117 ? -0.124 19.632 -5.375 1.00 36.50 117 THR A N 1
ATOM 883 C CA . THR A 1 117 ? 0.502 20.926 -5.236 1.00 36.50 117 THR A CA 1
ATOM 884 C C . THR A 1 117 ? -0.688 21.857 -5.267 1.00 36.50 117 THR A C 1
ATOM 886 O O . THR A 1 117 ? -1.265 22.076 -6.335 1.00 36.50 117 THR A O 1
ATOM 889 N N . TRP A 1 118 ? -1.097 22.362 -4.102 1.00 39.62 118 TRP A N 1
ATOM 890 C CA . TRP A 1 118 ? -1.829 23.616 -4.036 1.00 39.62 118 TRP A CA 1
ATOM 891 C C . TRP A 1 118 ? -0.921 24.639 -4.712 1.00 39.62 118 TRP A C 1
ATOM 893 O O . TRP A 1 118 ? -0.063 25.257 -4.087 1.00 39.62 118 TRP A O 1
ATOM 903 N N . LYS A 1 119 ? -1.037 24.756 -6.036 1.00 35.59 119 LYS A N 1
ATOM 904 C CA . LYS A 1 119 ? -0.564 25.932 -6.733 1.00 35.59 119 LYS A CA 1
ATOM 905 C C . LYS A 1 119 ? -1.402 27.048 -6.136 1.00 35.59 119 LYS A C 1
ATOM 907 O O . LYS A 1 119 ? -2.589 27.141 -6.430 1.00 35.59 119 LYS A O 1
ATOM 912 N N . ASN A 1 120 ? -0.787 27.831 -5.252 1.00 41.84 120 ASN A N 1
ATOM 913 C CA . ASN A 1 120 ? -1.224 29.179 -4.941 1.00 41.84 120 ASN A CA 1
ATOM 914 C C . ASN A 1 120 ? -1.364 29.902 -6.282 1.00 41.84 120 ASN A C 1
ATOM 916 O O . ASN A 1 120 ? -0.406 30.466 -6.807 1.00 41.84 120 ASN A O 1
ATOM 920 N N . THR A 1 121 ? -2.551 29.847 -6.877 1.00 38.34 121 THR A N 1
ATOM 921 C CA . THR A 1 121 ? -2.974 30.837 -7.851 1.00 38.34 121 THR A CA 1
ATOM 922 C C . THR A 1 121 ? -3.246 32.101 -7.056 1.00 38.34 121 THR A C 1
ATOM 924 O O . THR A 1 121 ? -4.387 32.394 -6.711 1.00 38.34 121 THR A O 1
ATOM 927 N N . ALA A 1 122 ? -2.166 32.809 -6.722 1.00 44.56 122 ALA A N 1
ATOM 928 C CA . ALA A 1 122 ? -2.233 34.240 -6.523 1.00 44.56 122 ALA A CA 1
ATOM 929 C C . ALA A 1 122 ? -2.685 34.831 -7.866 1.00 44.56 122 ALA A C 1
ATOM 931 O O . ALA A 1 122 ? -1.970 34.746 -8.867 1.00 44.56 122 ALA A O 1
ATOM 932 N N . ARG A 1 123 ? -3.925 35.309 -7.893 1.00 38.09 123 ARG A N 1
ATOM 933 C CA . ARG A 1 123 ? -4.382 36.346 -8.811 1.00 38.09 123 ARG A CA 1
ATOM 934 C C . ARG A 1 123 ? -4.539 37.614 -7.997 1.00 38.09 123 ARG A C 1
ATOM 936 O O . ARG A 1 123 ? -4.975 37.479 -6.832 1.00 38.09 123 ARG A O 1
#

pLDDT: mean 80.83, std 15.75, range [35.59, 95.25]

Foldseek 3Di:
DVVVLLVVLCVDPVSVVLVVLQVVFADDDPNHQEAEDAFDFDWDADPNDTDGDWAWDKDFPDPVQLQDAQHAGRIYIHADQPPQQDPVGGDRRSVSVSVNSVVSSSRRRSHDPDPPPPPPPPD